Protein AF-A0A2X4TMH5-F1 (afdb_monomer)

Solvent-accessible surface area (backbone atoms only — not comparable to full-atom values): 4610 Å² total; per-residue (Å²): 116,94,85,57,95,60,98,73,85,86,88,70,87,78,90,54,57,44,59,50,51,30,52,27,50,73,51,32,48,63,78,91,75,84,87,69,60,73,94,56,68,50,62,67,74,69,35,60,79,48,38,85,53,71,62,60,6,37,49,51,38,21,68,70,68,38,51,83,87,64,131

Nearest PDB structures (foldseek):
  1fui-assembly1_A  TM=1.010E+00  e=4.131E-08  Escherichia coli K-12
  6k1g-assembly1_D  TM=1.010E+00  e=3.875E-08  Raoultella planticola
  4c22-assembly1_B  TM=9.945E-01  e=1.065E-05  Streptococcus pneumoniae TIGR4
  4c21-assembly1_B  TM=9.995E-01  e=2.602E-05  Streptococcus pneumoniae TIGR4
  3a9r-assembly1_A  TM=1.005E+00  e=2.429E-04  Aeribacillus pallidus

Structure (mmCIF, N/CA/C/O backbone):
data_AF-A0A2X4TMH5-F1
#
_entry.id   AF-A0A2X4TMH5-F1
#
loop_
_atom_site.group_PDB
_atom_site.id
_atom_site.type_symbol
_atom_site.label_atom_id
_atom_site.label_alt_id
_atom_site.label_comp_id
_atom_site.label_asym_id
_atom_site.label_entity_id
_atom_site.label_seq_id
_atom_site.pdbx_PDB_ins_code
_atom_site.Cartn_x
_atom_site.Cartn_y
_atom_site.Cartn_z
_atom_site.occupancy
_atom_site.B_iso_or_equiv
_atom_site.auth_seq_id
_atom_site.auth_comp_id
_atom_site.auth_asym_id
_atom_site.auth_atom_id
_atom_site.pdbx_PDB_model_num
ATOM 1 N N . MET A 1 1 ? 18.589 8.190 -1.650 1.00 93.69 1 MET A N 1
ATOM 2 C CA . MET A 1 1 ? 19.212 8.249 -0.310 1.00 93.69 1 MET A CA 1
ATOM 3 C C . MET A 1 1 ? 18.505 9.251 0.598 1.00 93.69 1 MET A C 1
ATOM 5 O O . MET A 1 1 ? 17.983 8.821 1.608 1.00 93.69 1 MET A O 1
ATOM 9 N N . ALA A 1 2 ? 18.428 10.542 0.239 1.00 98.25 2 ALA A N 1
ATOM 10 C CA . ALA A 1 2 ? 17.915 11.606 1.122 1.00 98.25 2 ALA A CA 1
ATOM 11 C C . ALA A 1 2 ? 16.494 11.398 1.693 1.00 98.25 2 ALA A C 1
ATOM 13 O O . ALA A 1 2 ? 16.218 11.863 2.789 1.00 98.25 2 ALA A O 1
ATOM 14 N N . ASN A 1 3 ? 15.621 10.677 0.983 1.00 98.19 3 ASN A N 1
ATOM 15 C CA . ASN A 1 3 ? 14.239 10.421 1.414 1.00 98.19 3 ASN A CA 1
ATOM 16 C C . ASN A 1 3 ? 14.064 9.101 2.191 1.00 98.19 3 ASN A C 1
ATOM 18 O O . ASN A 1 3 ? 12.941 8.706 2.486 1.00 98.19 3 ASN A O 1
ATOM 22 N N . TRP A 1 4 ? 15.151 8.385 2.497 1.00 98.50 4 TRP A N 1
ATOM 23 C CA . TRP A 1 4 ? 15.080 7.155 3.285 1.00 98.50 4 TRP A CA 1
ATOM 24 C C . TRP A 1 4 ? 14.958 7.494 4.779 1.00 98.50 4 TRP A C 1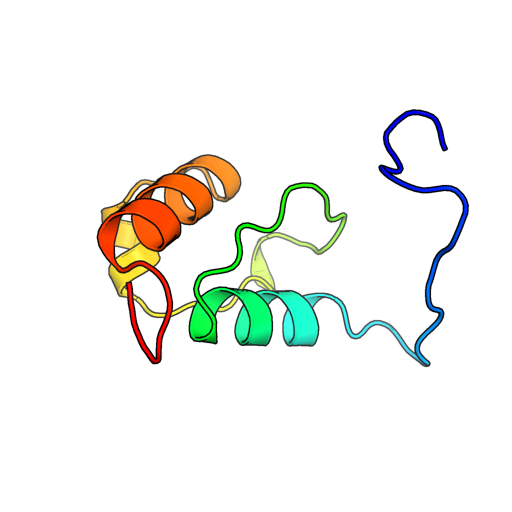
ATOM 26 O O . TRP A 1 4 ? 15.805 8.194 5.326 1.00 98.50 4 TRP A O 1
ATOM 36 N N . GLY A 1 5 ? 13.905 7.008 5.442 1.00 98.25 5 GLY A N 1
ATOM 37 C CA . GLY A 1 5 ? 13.513 7.455 6.789 1.00 98.25 5 GLY A CA 1
ATOM 38 C C . GLY A 1 5 ? 14.289 6.857 7.972 1.00 98.25 5 GLY A C 1
ATOM 39 O O . GLY A 1 5 ? 13.900 7.081 9.115 1.00 98.25 5 GLY A O 1
ATOM 40 N N . ALA A 1 6 ? 15.342 6.071 7.734 1.00 98.31 6 ALA A N 1
ATOM 41 C CA . ALA A 1 6 ? 16.136 5.419 8.780 1.00 98.31 6 ALA A CA 1
ATOM 42 C C . ALA A 1 6 ? 17.599 5.230 8.346 1.00 98.31 6 ALA A C 1
ATOM 44 O O . ALA A 1 6 ? 17.95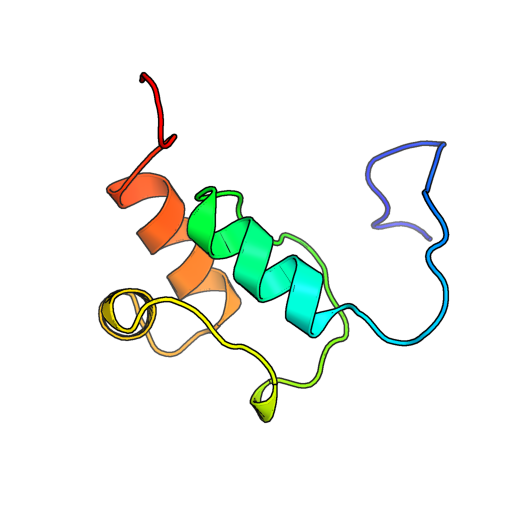8 5.460 7.198 1.00 98.31 6 ALA A O 1
ATOM 45 N N . ASN A 1 7 ? 18.462 4.768 9.249 1.00 98.00 7 ASN A N 1
ATOM 46 C CA . ASN A 1 7 ? 19.840 4.379 8.923 1.00 98.00 7 ASN A CA 1
ATOM 47 C C . ASN A 1 7 ? 19.966 2.912 8.454 1.00 98.00 7 ASN A C 1
ATOM 49 O O . ASN A 1 7 ? 21.027 2.515 7.980 1.00 98.00 7 ASN A O 1
ATOM 53 N N . HIS A 1 8 ? 18.908 2.107 8.596 1.00 98.69 8 HIS A N 1
ATOM 54 C CA . HIS A 1 8 ? 18.860 0.700 8.187 1.00 98.69 8 HIS A CA 1
ATOM 55 C C . HIS A 1 8 ? 17.871 0.473 7.036 1.00 98.69 8 HIS A C 1
ATOM 57 O O . HIS A 1 8 ? 16.953 1.264 6.820 1.00 98.69 8 HIS A O 1
ATOM 63 N N . GLY A 1 9 ? 18.041 -0.638 6.321 1.00 98.25 9 GLY A N 1
ATOM 64 C CA . GLY A 1 9 ? 17.116 -1.129 5.303 1.00 98.25 9 GLY A CA 1
ATOM 65 C C . GLY A 1 9 ? 17.118 -2.655 5.262 1.00 98.25 9 GLY A C 1
ATOM 66 O O . GLY A 1 9 ? 17.998 -3.296 5.836 1.00 98.25 9 GLY A O 1
ATOM 67 N N . VAL A 1 10 ? 16.126 -3.235 4.591 1.00 98.75 10 VAL A N 1
ATOM 68 C CA . VAL A 1 10 ? 15.999 -4.686 4.411 1.00 98.75 10 VAL A CA 1
ATOM 69 C C . VAL A 1 10 ? 16.061 -4.995 2.922 1.00 98.75 10 VAL A C 1
ATOM 71 O O . VAL A 1 10 ? 15.374 -4.359 2.126 1.00 98.75 10 VAL A O 1
ATOM 74 N N . LEU A 1 11 ? 16.880 -5.977 2.549 1.00 98.69 11 LEU A N 1
ATOM 75 C CA . LEU A 1 11 ? 16.941 -6.505 1.189 1.00 98.69 11 LEU A CA 1
ATOM 76 C C . LEU A 1 11 ? 16.121 -7.791 1.107 1.00 98.69 11 LEU A C 1
ATOM 78 O O . LEU A 1 11 ? 16.259 -8.676 1.947 1.00 98.69 11 LEU A O 1
ATOM 82 N N . THR A 1 12 ? 15.285 -7.890 0.076 1.00 98.75 12 THR A N 1
ATOM 83 C CA . THR A 1 12 ? 14.485 -9.081 -0.237 1.00 98.75 12 THR A CA 1
ATOM 84 C C . THR A 1 12 ? 14.804 -9.520 -1.663 1.00 98.75 12 THR A C 1
ATOM 86 O O . THR A 1 12 ? 15.045 -8.675 -2.523 1.00 98.75 12 THR A O 1
ATOM 89 N N . ILE A 1 13 ? 14.851 -10.830 -1.917 1.00 98.75 13 ILE A N 1
ATOM 90 C CA . ILE A 1 13 ? 15.152 -11.375 -3.247 1.00 98.75 13 ILE A CA 1
ATOM 91 C C . ILE A 1 13 ? 14.024 -11.067 -4.246 1.00 98.75 13 ILE A C 1
ATOM 93 O O . ILE A 1 13 ? 12.846 -11.199 -3.924 1.00 98.75 13 ILE A O 1
ATOM 97 N N . GLY A 1 14 ? 14.395 -10.701 -5.477 1.00 98.62 14 GLY A N 1
ATOM 98 C CA . GLY A 1 14 ? 13.453 -10.411 -6.562 1.00 98.62 14 GLY A CA 1
ATOM 99 C C . GLY A 1 14 ? 12.785 -9.032 -6.475 1.00 98.62 14 GLY A C 1
ATOM 100 O O . GLY A 1 14 ? 13.105 -8.204 -5.626 1.00 98.62 14 GLY A O 1
ATOM 101 N N . HIS A 1 15 ? 11.850 -8.768 -7.392 1.00 98.75 15 HIS A N 1
ATOM 102 C CA . HIS A 1 15 ? 11.085 -7.515 -7.453 1.00 98.75 15 HIS A CA 1
ATOM 103 C C . HIS A 1 15 ? 9.696 -7.688 -6.833 1.00 98.75 15 HIS A C 1
ATOM 105 O O . HIS A 1 15 ? 8.686 -7.725 -7.529 1.00 98.75 15 HIS A O 1
ATOM 111 N N . VAL A 1 16 ? 9.660 -7.772 -5.506 1.00 98.81 16 VAL A N 1
ATOM 112 C CA . VAL A 1 16 ? 8.451 -8.075 -4.713 1.00 98.81 16 VAL A CA 1
ATOM 113 C C . VAL A 1 16 ? 7.711 -6.824 -4.213 1.00 98.81 16 VAL A C 1
ATOM 115 O O . VAL A 1 16 ? 6.938 -6.868 -3.260 1.00 98.81 16 VAL A O 1
ATOM 118 N N . GLY A 1 17 ? 7.950 -5.662 -4.830 1.00 98.81 17 GLY A N 1
ATOM 119 C CA . GLY A 1 17 ? 7.361 -4.393 -4.380 1.00 98.81 17 GLY A CA 1
ATOM 120 C C . GLY A 1 17 ? 5.827 -4.377 -4.432 1.00 98.81 17 GLY A C 1
ATOM 121 O O . GLY A 1 17 ? 5.191 -3.843 -3.528 1.00 98.81 17 GLY A O 1
ATOM 122 N N . ALA A 1 18 ? 5.224 -5.001 -5.450 1.00 98.88 18 ALA A N 1
ATOM 123 C CA . ALA A 1 18 ? 3.767 -5.121 -5.563 1.00 98.88 18 ALA A CA 1
ATOM 124 C C . ALA A 1 18 ? 3.161 -6.018 -4.465 1.00 98.88 18 ALA A C 1
ATOM 126 O O . ALA A 1 18 ? 2.079 -5.720 -3.949 1.00 98.88 18 ALA A O 1
ATOM 127 N N . ASP A 1 19 ? 3.888 -7.060 -4.051 1.00 98.88 19 ASP A N 1
ATOM 128 C CA . ASP A 1 19 ? 3.484 -7.933 -2.945 1.00 98.88 19 ASP A CA 1
ATOM 129 C C . ASP A 1 19 ? 3.462 -7.145 -1.629 1.00 98.88 19 ASP A C 1
ATOM 131 O O . ASP A 1 19 ? 2.486 -7.203 -0.877 1.00 98.88 19 ASP A O 1
ATOM 135 N N . PHE A 1 20 ? 4.493 -6.323 -1.389 1.00 98.94 20 PHE A N 1
ATOM 136 C CA . PHE A 1 20 ? 4.544 -5.422 -0.236 1.00 98.94 20 PHE A CA 1
ATOM 137 C C . PHE A 1 20 ? 3.421 -4.380 -0.247 1.00 98.94 20 PHE A C 1
ATOM 139 O O . PHE A 1 20 ? 2.822 -4.149 0.799 1.00 98.94 20 PHE A O 1
ATOM 146 N N . ILE A 1 21 ? 3.098 -3.777 -1.397 1.00 98.94 21 ILE A N 1
ATOM 147 C CA . ILE A 1 21 ? 1.988 -2.813 -1.510 1.00 98.94 21 ILE A CA 1
ATOM 148 C C . ILE A 1 21 ? 0.650 -3.477 -1.163 1.00 98.94 21 ILE A C 1
ATOM 150 O O . ILE A 1 21 ? -0.136 -2.920 -0.394 1.00 98.94 21 ILE A O 1
ATOM 154 N N . THR A 1 22 ? 0.407 -4.680 -1.687 1.00 98.94 22 THR A N 1
ATOM 155 C CA . THR A 1 22 ? -0.821 -5.440 -1.411 1.00 98.94 22 THR A CA 1
ATOM 156 C C . THR A 1 22 ? -0.936 -5.767 0.079 1.00 98.94 22 THR A C 1
ATOM 158 O O . THR A 1 22 ? -1.974 -5.522 0.700 1.00 98.94 22 THR A O 1
ATOM 161 N N . LEU A 1 23 ? 0.147 -6.269 0.678 1.00 98.94 23 LEU A N 1
ATOM 162 C CA . LEU A 1 23 ? 0.203 -6.592 2.102 1.00 98.94 23 LEU A CA 1
ATOM 163 C C . LEU A 1 23 ? 0.029 -5.346 2.985 1.00 98.94 23 LEU A C 1
ATOM 165 O O . LEU A 1 23 ? -0.727 -5.381 3.956 1.00 98.94 23 LEU A O 1
ATOM 169 N N . ALA A 1 24 ? 0.683 -4.233 2.645 1.00 98.94 24 ALA A N 1
ATOM 170 C CA . ALA A 1 24 ? 0.565 -2.972 3.372 1.00 98.94 24 ALA A CA 1
ATOM 171 C C . ALA A 1 24 ? -0.884 -2.456 3.373 1.00 98.94 24 ALA A C 1
ATOM 173 O O . ALA A 1 24 ? -1.393 -2.084 4.431 1.00 98.94 24 ALA A O 1
ATOM 174 N N . ALA A 1 25 ? -1.594 -2.543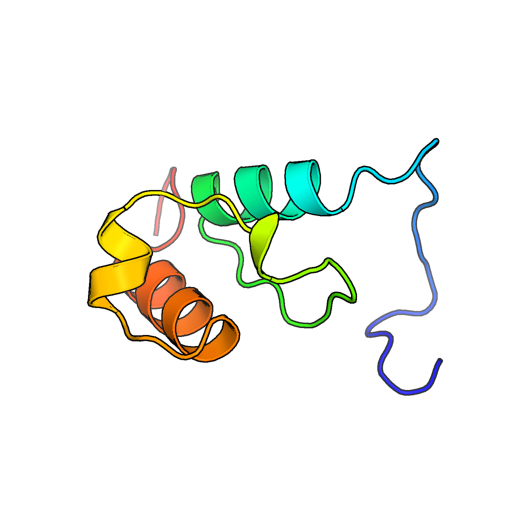 2.241 1.00 98.88 25 ALA A N 1
ATOM 175 C CA . ALA A 1 25 ? -3.008 -2.176 2.152 1.00 98.88 25 ALA A CA 1
ATOM 176 C C . ALA A 1 25 ? -3.905 -3.078 3.021 1.00 98.88 25 ALA A C 1
ATOM 178 O O . ALA A 1 25 ? -4.780 -2.582 3.735 1.00 98.88 25 ALA A O 1
ATOM 179 N N . MET A 1 26 ? -3.654 -4.396 3.047 1.00 98.88 26 MET A N 1
ATOM 180 C CA . MET A 1 26 ? -4.354 -5.318 3.958 1.00 98.88 26 MET A CA 1
ATOM 181 C C . MET A 1 26 ? -4.132 -4.956 5.430 1.00 98.88 26 MET A C 1
ATOM 183 O O . MET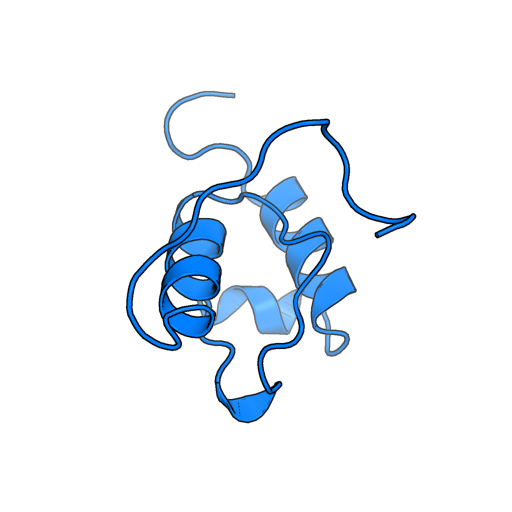 A 1 26 ? -5.019 -5.164 6.255 1.00 98.88 26 MET A O 1
ATOM 187 N N . LEU A 1 27 ? -2.975 -4.396 5.776 1.00 98.88 27 LEU A N 1
ATOM 188 C CA . LEU A 1 27 ? -2.643 -3.970 7.137 1.00 98.88 27 LEU A CA 1
ATOM 189 C C . LEU A 1 27 ? -2.945 -2.490 7.413 1.00 98.88 27 LEU A C 1
ATOM 191 O O . LEU A 1 27 ? -2.804 -2.058 8.555 1.00 98.88 27 LEU A O 1
ATOM 195 N N . ARG A 1 28 ? -3.426 -1.747 6.407 1.00 98.81 28 ARG A N 1
ATOM 196 C CA . ARG A 1 28 ? -3.730 -0.310 6.463 1.00 98.81 28 ARG A CA 1
ATOM 197 C C . ARG A 1 28 ? -2.511 0.529 6.869 1.00 98.81 28 ARG A C 1
ATOM 199 O O . ARG A 1 28 ? -2.617 1.462 7.662 1.00 98.81 28 ARG A O 1
ATOM 206 N N . ILE A 1 29 ? -1.347 0.173 6.328 1.00 98.94 29 ILE A N 1
ATOM 207 C CA . ILE A 1 29 ? -0.095 0.918 6.479 1.00 98.94 29 ILE A CA 1
ATOM 208 C C . ILE A 1 29 ? 0.127 1.716 5.185 1.00 98.94 29 ILE A C 1
ATOM 210 O O . ILE A 1 29 ? 0.334 1.087 4.146 1.00 98.94 29 ILE A O 1
ATOM 214 N N . PRO A 1 30 ? 0.109 3.063 5.218 1.00 98.88 30 PRO A N 1
ATOM 215 C CA . PRO A 1 30 ? 0.357 3.874 4.028 1.00 98.88 30 PRO A CA 1
ATOM 216 C C . PRO A 1 30 ? 1.763 3.645 3.469 1.00 98.88 30 PRO A C 1
ATOM 218 O O . PRO A 1 30 ? 2.746 3.663 4.217 1.00 98.88 30 PRO A O 1
ATOM 221 N N . VAL A 1 31 ? 1.876 3.482 2.152 1.00 98.88 31 VAL A N 1
ATOM 222 C CA . VAL A 1 31 ? 3.172 3.363 1.472 1.00 98.88 31 VAL A CA 1
ATOM 223 C C . VAL A 1 31 ? 3.677 4.757 1.097 1.00 98.88 31 VAL A C 1
ATOM 225 O O . VAL A 1 31 ? 3.277 5.315 0.082 1.00 98.88 31 VAL A O 1
ATOM 228 N N . CYS A 1 32 ? 4.576 5.319 1.909 1.00 98.69 32 CYS A N 1
ATOM 229 C CA . CYS A 1 32 ? 5.070 6.697 1.752 1.00 98.69 32 CYS A CA 1
ATOM 230 C C . CYS A 1 32 ? 6.140 6.893 0.662 1.00 98.69 32 CYS A C 1
ATOM 232 O O . CYS A 1 32 ? 6.511 8.023 0.357 1.00 98.69 32 CYS A O 1
ATOM 234 N N . MET A 1 33 ? 6.694 5.805 0.120 1.00 98.75 33 MET A N 1
ATOM 235 C CA . MET A 1 33 ? 7.671 5.836 -0.967 1.00 98.75 33 MET A CA 1
ATOM 236 C C . MET A 1 33 ? 7.715 4.467 -1.654 1.00 98.75 33 MET A C 1
ATOM 238 O O . MET A 1 33 ? 7.970 3.452 -1.008 1.00 98.75 33 MET A O 1
ATOM 242 N N . HIS A 1 34 ? 7.523 4.427 -2.971 1.00 98.75 34 HIS A N 1
ATOM 243 C CA . HIS A 1 34 ? 7.805 3.255 -3.801 1.00 98.75 34 HIS A CA 1
ATOM 244 C C . HIS A 1 34 ? 8.157 3.685 -5.227 1.00 98.75 34 HIS A C 1
ATOM 246 O O . HIS A 1 34 ? 7.878 4.803 -5.644 1.00 98.75 34 HIS A O 1
ATOM 252 N N . ASN A 1 35 ? 8.762 2.780 -5.992 1.00 98.56 35 ASN A N 1
ATOM 253 C CA . ASN A 1 35 ? 9.025 2.942 -7.426 1.00 98.56 35 ASN A CA 1
ATOM 254 C C . ASN A 1 35 ? 8.374 1.825 -8.265 1.00 98.56 35 ASN A C 1
ATOM 256 O O . ASN A 1 35 ? 8.770 1.585 -9.403 1.00 98.56 35 ASN A O 1
ATOM 260 N N . VAL A 1 36 ? 7.400 1.114 -7.687 1.00 98.75 36 VAL A N 1
ATOM 261 C CA . VAL A 1 36 ? 6.574 0.120 -8.385 1.00 98.75 36 VAL A CA 1
ATOM 262 C C . VAL A 1 36 ? 5.703 0.813 -9.434 1.00 98.75 36 VAL A C 1
ATOM 264 O O . VAL A 1 36 ? 5.137 1.870 -9.168 1.00 98.75 36 VAL A O 1
ATOM 267 N N . GLU A 1 37 ? 5.595 0.198 -10.609 1.00 98.62 37 GLU A N 1
ATOM 268 C CA . GLU A 1 37 ? 4.707 0.615 -11.697 1.00 98.62 37 GLU A CA 1
ATOM 269 C C . GLU A 1 37 ? 3.234 0.624 -11.257 1.00 98.62 37 GLU A C 1
ATOM 271 O O . GLU A 1 37 ? 2.759 -0.343 -10.660 1.00 98.62 37 GLU A O 1
ATOM 276 N N . GLU A 1 38 ? 2.496 1.682 -11.598 1.00 98.19 38 GLU A N 1
ATOM 277 C CA . GLU A 1 38 ? 1.109 1.893 -11.159 1.00 98.19 38 GLU A CA 1
ATOM 278 C C . GLU A 1 38 ? 0.168 0.737 -11.528 1.00 98.19 38 GLU A C 1
ATOM 280 O O . GLU A 1 38 ? -0.633 0.304 -10.703 1.00 98.19 38 GLU A O 1
ATOM 285 N N . ALA A 1 39 ? 0.331 0.144 -12.715 1.00 98.19 39 ALA A N 1
ATOM 286 C CA . ALA A 1 39 ? -0.478 -0.988 -13.175 1.00 98.19 39 ALA A CA 1
ATOM 287 C C . ALA A 1 39 ? -0.345 -2.257 -12.307 1.00 98.19 39 ALA A C 1
ATOM 289 O O . ALA A 1 39 ? -1.161 -3.170 -12.417 1.00 98.19 39 ALA A O 1
ATOM 290 N N . LYS A 1 40 ? 0.683 -2.336 -11.450 1.00 98.62 40 LYS A N 1
ATOM 291 C CA . LYS A 1 40 ? 0.921 -3.464 -10.535 1.00 98.62 40 LYS A CA 1
ATOM 292 C C . LYS A 1 40 ? 0.390 -3.211 -9.126 1.00 98.62 40 LYS A C 1
ATOM 294 O O . LYS A 1 40 ? 0.506 -4.083 -8.268 1.00 98.62 40 LYS A O 1
ATOM 299 N N . ILE A 1 41 ? -0.163 -2.029 -8.865 1.00 98.81 41 ILE A N 1
ATOM 300 C CA . ILE A 1 41 ? -0.709 -1.675 -7.558 1.00 98.81 41 ILE A CA 1
ATOM 301 C C . ILE A 1 41 ? -2.055 -2.365 -7.396 1.00 98.81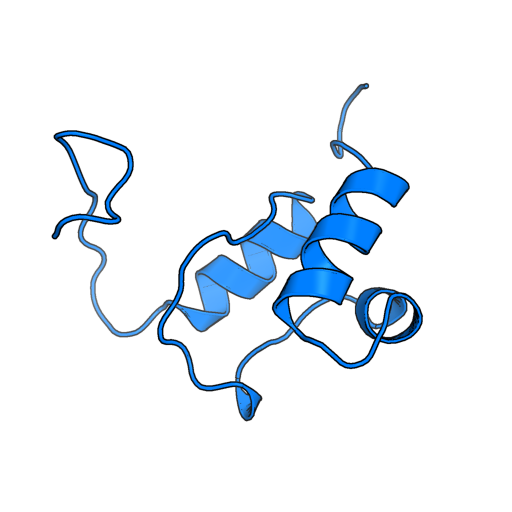 41 ILE A C 1
ATOM 303 O O . ILE A 1 41 ? -3.045 -2.004 -8.028 1.00 98.81 41 ILE A O 1
ATOM 307 N N . TYR A 1 42 ? -2.085 -3.365 -6.520 1.00 98.88 42 TYR A N 1
ATOM 308 C CA . TYR A 1 42 ? -3.290 -4.111 -6.198 1.00 98.88 42 TYR A CA 1
ATOM 309 C C . TYR A 1 42 ? -3.664 -3.895 -4.732 1.00 98.88 42 TYR A C 1
ATOM 311 O O . TYR A 1 42 ? -2.895 -4.178 -3.816 1.00 98.88 42 TYR A O 1
ATOM 319 N N . ARG A 1 43 ? -4.852 -3.337 -4.507 1.00 98.88 43 ARG A N 1
ATOM 320 C CA . ARG A 1 43 ? -5.396 -2.995 -3.186 1.00 98.88 43 ARG A CA 1
ATOM 321 C C . ARG A 1 43 ? -6.88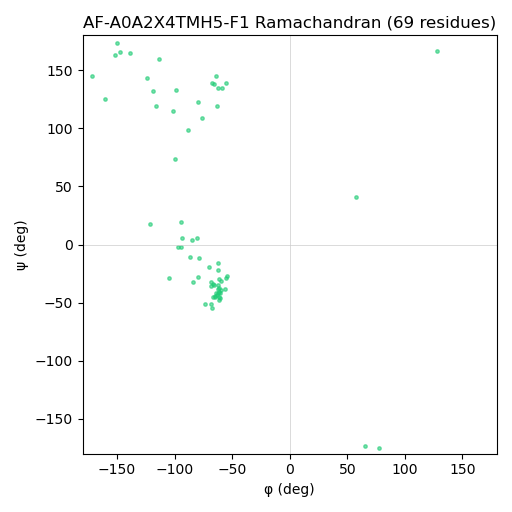4 -3.362 -3.147 1.00 98.88 43 ARG A C 1
ATOM 323 O O . ARG A 1 43 ? -7.475 -3.583 -4.207 1.00 98.88 43 ARG A O 1
ATOM 330 N N . PRO A 1 44 ? -7.528 -3.423 -1.967 1.00 98.88 44 PRO A N 1
ATOM 331 C CA . PRO A 1 44 ? -8.975 -3.605 -1.902 1.00 98.88 44 PRO A CA 1
ATOM 332 C C . PRO A 1 44 ? -9.703 -2.526 -2.714 1.00 98.88 44 PRO A C 1
ATOM 334 O O . PRO A 1 44 ? -9.338 -1.353 -2.648 1.00 98.88 44 PRO A O 1
ATOM 337 N N . SER A 1 45 ? -10.758 -2.902 -3.442 1.00 98.75 45 SER A N 1
ATOM 338 C CA . SER A 1 45 ? -11.465 -2.009 -4.382 1.00 98.75 45 SER A CA 1
ATOM 339 C C . SER A 1 45 ? -11.945 -0.697 -3.755 1.00 98.75 45 SER A C 1
ATOM 341 O O . SER A 1 45 ? -12.032 0.322 -4.436 1.00 98.75 45 SER A O 1
ATOM 343 N N . ALA A 1 46 ? -12.204 -0.693 -2.447 1.00 98.81 46 ALA A N 1
ATOM 344 C CA . ALA A 1 46 ? -12.607 0.498 -1.719 1.00 98.81 46 ALA A CA 1
ATOM 345 C C . ALA A 1 46 ? -11.550 1.621 -1.726 1.00 98.81 46 ALA A C 1
ATOM 347 O O . ALA A 1 46 ? -11.921 2.781 -1.560 1.00 98.81 46 ALA A O 1
ATOM 348 N N . TRP A 1 47 ? -10.263 1.329 -1.962 1.00 98.75 47 TRP A N 1
ATOM 349 C CA . TRP A 1 47 ? -9.231 2.363 -2.125 1.00 98.75 47 TRP A CA 1
ATOM 350 C C . TRP A 1 47 ? -9.559 3.294 -3.299 1.00 98.75 47 TRP A C 1
ATOM 352 O O . TRP A 1 47 ? -9.474 4.504 -3.133 1.00 98.75 47 TRP A O 1
ATOM 362 N N . ALA A 1 48 ? -10.076 2.777 -4.419 1.00 98.69 48 ALA A N 1
ATOM 363 C CA . ALA A 1 48 ? -10.430 3.601 -5.580 1.00 98.69 48 ALA A CA 1
ATOM 364 C C . ALA A 1 48 ? -11.520 4.648 -5.268 1.00 98.69 48 ALA A C 1
ATOM 366 O O . ALA A 1 48 ? -11.522 5.743 -5.829 1.00 98.69 48 ALA A O 1
ATOM 367 N N . ALA A 1 49 ? -12.420 4.356 -4.321 1.00 98.75 49 ALA A N 1
ATOM 368 C CA . ALA A 1 49 ? -13.428 5.314 -3.859 1.00 98.75 49 ALA A CA 1
ATOM 369 C C . ALA A 1 49 ? -12.820 6.474 -3.048 1.00 98.75 49 ALA A C 1
ATOM 371 O O . ALA A 1 49 ? -13.434 7.531 -2.919 1.00 98.75 49 ALA A O 1
ATOM 372 N N . HIS A 1 50 ? -11.603 6.298 -2.529 1.00 98.75 50 HIS A N 1
ATOM 373 C CA . HIS A 1 50 ? -10.857 7.345 -1.846 1.00 98.75 50 HIS A CA 1
ATOM 374 C C . HIS A 1 50 ? -10.074 8.229 -2.818 1.00 98.75 50 HIS A C 1
ATOM 376 O O . HIS A 1 50 ? -9.391 9.122 -2.347 1.00 98.75 50 HIS A O 1
ATOM 382 N N . GLY A 1 51 ? -10.176 8.058 -4.140 1.00 98.44 51 GLY A N 1
ATOM 383 C CA . GLY A 1 51 ? -9.607 8.967 -5.139 1.00 98.44 51 GLY A CA 1
ATOM 384 C C . GLY A 1 51 ? -8.741 8.270 -6.186 1.00 98.44 51 GLY A C 1
ATOM 385 O O . GLY A 1 51 ? -8.366 7.115 -6.032 1.00 98.44 51 GLY A O 1
ATOM 386 N N . MET A 1 52 ? -8.428 8.998 -7.261 1.00 98.12 52 MET A N 1
ATOM 387 C CA . MET A 1 52 ? -7.628 8.472 -8.378 1.00 98.12 52 MET A CA 1
ATOM 388 C C . MET A 1 52 ? -6.122 8.569 -8.123 1.00 98.12 52 MET A C 1
ATOM 390 O O . MET A 1 52 ? -5.380 7.699 -8.554 1.00 98.12 52 MET A O 1
ATOM 394 N N . ASP A 1 53 ? -5.677 9.593 -7.391 1.00 98.38 53 ASP A N 1
ATOM 395 C CA . ASP A 1 53 ? -4.278 9.707 -6.982 1.00 98.38 53 ASP A CA 1
ATOM 396 C C . ASP A 1 53 ? -3.898 8.533 -6.068 1.00 98.38 53 ASP A C 1
ATOM 398 O O . ASP A 1 53 ? -4.511 8.326 -5.017 1.00 98.38 53 ASP A O 1
ATOM 402 N N . VAL A 1 54 ? -2.926 7.732 -6.501 1.00 98.12 54 VAL A N 1
ATOM 403 C CA . VAL A 1 54 ? -2.542 6.453 -5.884 1.00 98.12 54 VAL A CA 1
ATOM 404 C C . VAL A 1 54 ? -2.035 6.620 -4.457 1.00 98.12 54 VAL A C 1
ATOM 406 O O . VAL A 1 54 ? -2.329 5.789 -3.591 1.00 98.12 54 VAL A O 1
ATOM 409 N N . GLU A 1 55 ? -1.280 7.682 -4.201 1.00 98.75 55 GLU A N 1
ATOM 410 C CA . GLU A 1 55 ? -0.772 7.993 -2.869 1.00 98.75 55 GLU A CA 1
ATOM 411 C C . GLU A 1 55 ? -1.908 8.525 -1.988 1.00 98.75 55 GLU A C 1
ATOM 413 O O . GLU A 1 55 ? -2.194 7.989 -0.916 1.00 98.75 55 GLU A O 1
ATOM 418 N N . GLY A 1 56 ? -2.646 9.520 -2.478 1.00 98.75 56 GLY A N 1
ATOM 419 C CA . GLY A 1 56 ? -3.723 10.161 -1.744 1.00 98.75 56 GLY A CA 1
ATOM 420 C C . GLY A 1 56 ? -4.871 9.216 -1.396 1.00 98.75 56 GLY A C 1
ATOM 421 O O . GLY A 1 56 ? -5.477 9.371 -0.333 1.00 98.75 56 GLY A O 1
ATOM 422 N N . GLN A 1 57 ? -5.199 8.246 -2.253 1.00 98.81 57 GLN A N 1
ATOM 423 C CA . GLN A 1 57 ? -6.198 7.225 -1.926 1.00 98.81 57 GLN A CA 1
ATOM 424 C C . GLN A 1 57 ? -5.707 6.281 -0.818 1.00 98.81 57 GLN A C 1
ATOM 426 O O . GLN A 1 57 ? -6.513 5.847 0.000 1.00 98.81 57 GLN A O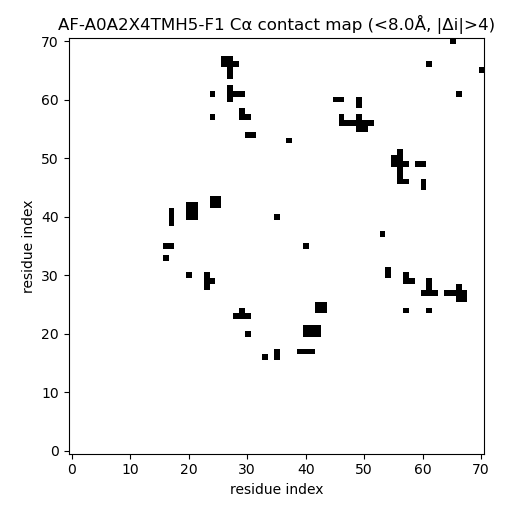 1
ATOM 431 N N . ASP A 1 58 ? -4.396 6.013 -0.747 1.00 98.94 58 ASP A N 1
ATOM 432 C CA . ASP A 1 58 ? -3.802 5.136 0.265 1.00 98.94 58 ASP A CA 1
ATOM 433 C C . ASP A 1 58 ? -3.873 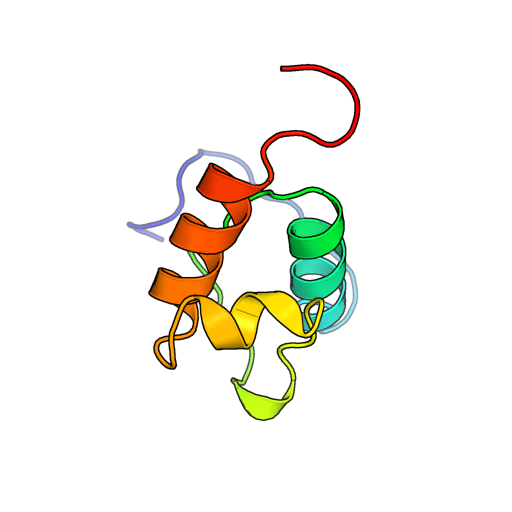5.750 1.656 1.00 98.94 58 ASP A C 1
ATOM 435 O O . ASP A 1 58 ? -4.398 5.139 2.584 1.00 98.94 58 ASP A O 1
ATOM 439 N N . TYR A 1 59 ? -3.423 7.000 1.785 1.00 98.88 59 TYR A N 1
ATOM 440 C CA . TYR A 1 59 ? -3.471 7.727 3.050 1.00 98.88 59 TYR A CA 1
ATOM 441 C C . TYR A 1 59 ? -4.906 7.888 3.553 1.00 98.88 59 TYR A C 1
ATOM 443 O O . TYR A 1 59 ? -5.186 7.614 4.721 1.00 98.88 59 TYR A O 1
ATOM 451 N N . ARG A 1 60 ? -5.837 8.275 2.670 1.00 98.88 60 ARG A N 1
ATOM 452 C CA . ARG A 1 60 ? -7.250 8.444 3.033 1.00 98.88 60 ARG A CA 1
ATOM 453 C C . ARG A 1 60 ? -7.905 7.123 3.436 1.00 98.88 60 ARG A C 1
ATOM 455 O O . ARG A 1 60 ? -8.588 7.089 4.457 1.00 98.88 60 ARG A O 1
ATOM 462 N N . ALA A 1 61 ? -7.681 6.042 2.689 1.00 98.88 61 ALA A N 1
ATOM 463 C CA . ALA A 1 61 ? -8.237 4.730 3.015 1.00 98.88 61 ALA A CA 1
ATOM 464 C C . ALA A 1 61 ? -7.638 4.158 4.308 1.00 98.88 61 ALA A C 1
ATOM 466 O O . ALA A 1 61 ? -8.380 3.704 5.180 1.00 98.88 61 ALA A O 1
ATOM 467 N N . CYS A 1 62 ? -6.315 4.232 4.482 1.00 98.81 62 CYS A N 1
ATOM 468 C CA . CYS A 1 62 ? -5.651 3.782 5.704 1.00 98.81 62 CYS A CA 1
ATOM 469 C C . CYS A 1 62 ? -6.126 4.571 6.930 1.00 98.81 62 CYS A C 1
ATOM 471 O O . CYS A 1 62 ? -6.396 3.977 7.973 1.00 98.81 62 CYS A O 1
ATOM 473 N N . GLN A 1 63 ? -6.303 5.890 6.805 1.00 98.75 63 GLN A N 1
ATOM 474 C CA . GLN A 1 63 ? -6.829 6.711 7.894 1.00 98.75 63 GLN A CA 1
ATOM 475 C C . GLN A 1 63 ? -8.302 6.413 8.211 1.00 98.75 63 GLN A C 1
ATOM 477 O O . GLN A 1 63 ? -8.691 6.452 9.380 1.00 98.75 63 GLN A O 1
ATOM 482 N N . ASN A 1 64 ? -9.113 6.107 7.194 1.00 98.75 64 ASN A N 1
ATOM 483 C CA . ASN A 1 64 ? -10.520 5.746 7.354 1.00 98.75 64 ASN A CA 1
ATOM 484 C C . ASN A 1 64 ? -10.681 4.397 8.078 1.00 98.75 64 ASN A C 1
ATOM 486 O O . ASN A 1 64 ? -11.343 4.315 9.111 1.00 98.75 64 ASN A O 1
ATOM 490 N N . TYR A 1 65 ? -10.039 3.345 7.564 1.00 98.62 65 TYR A N 1
ATOM 491 C CA . TYR A 1 65 ? -10.205 1.986 8.084 1.00 98.62 65 TYR A CA 1
ATOM 492 C C . TYR A 1 65 ? -9.398 1.707 9.353 1.00 98.62 65 TYR A C 1
ATOM 494 O O . TYR A 1 65 ? -9.818 0.884 10.165 1.00 98.62 65 TYR A O 1
ATOM 502 N N . GLY A 1 66 ? -8.267 2.388 9.541 1.00 98.56 66 GLY A N 1
ATOM 503 C CA . GLY A 1 66 ? -7.418 2.223 10.714 1.00 98.56 66 GLY A CA 1
ATOM 504 C C . GLY A 1 66 ? -6.759 0.837 10.832 1.00 98.56 66 GLY A C 1
ATOM 505 O O . GLY A 1 66 ? -6.838 0.008 9.922 1.00 98.56 66 GLY A O 1
ATOM 506 N N . PRO A 1 67 ? -6.071 0.580 11.958 1.00 98.69 67 PRO A N 1
ATOM 507 C CA . PRO A 1 67 ? -5.392 -0.690 12.218 1.00 98.69 67 PRO A CA 1
ATOM 508 C C . PRO A 1 67 ? -6.368 -1.872 12.313 1.00 98.69 67 PRO A C 1
ATOM 510 O O . PRO A 1 67 ? -7.461 -1.757 12.861 1.00 98.69 67 PRO A O 1
ATOM 513 N N . LEU A 1 68 ? -5.936 -3.047 11.843 1.00 98.62 68 LEU A N 1
ATOM 514 C CA . LEU A 1 68 ? -6.801 -4.227 11.709 1.00 98.62 68 LEU A CA 1
ATOM 515 C C . LEU A 1 68 ? -7.317 -4.804 13.041 1.00 98.62 68 LEU A C 1
ATOM 517 O O . LEU A 1 68 ? -8.424 -5.330 13.081 1.00 98.62 68 LEU A O 1
ATOM 521 N N . TYR A 1 69 ? -6.521 -4.755 14.112 1.00 98.00 69 TYR A N 1
ATOM 522 C CA . TYR A 1 69 ? -6.807 -5.539 15.324 1.00 98.00 69 TYR A CA 1
ATOM 523 C C . TYR A 1 69 ? -7.355 -4.725 16.499 1.00 98.00 69 TYR A C 1
ATOM 525 O O . TYR A 1 69 ? -8.057 -5.274 17.342 1.00 98.00 69 TYR A O 1
ATOM 533 N N . LYS A 1 70 ? -7.000 -3.441 16.596 1.00 95.06 70 LYS A N 1
ATOM 534 C CA . LYS A 1 70 ? -7.418 -2.520 17.666 1.00 95.06 70 LYS A CA 1
ATOM 535 C C . LYS A 1 70 ? -6.987 -1.099 17.320 1.00 95.06 70 LYS A C 1
ATOM 537 O O . LYS A 1 70 ? -5.910 -0.944 16.745 1.00 95.06 70 LYS A O 1
ATOM 542 N N . ARG A 1 71 ? -7.801 -0.106 17.686 1.00 86.06 71 ARG A N 1
ATOM 543 C CA . ARG A 1 71 ? -7.505 1.327 17.538 1.00 86.06 71 ARG A CA 1
ATOM 544 C C . ARG A 1 71 ? -6.926 1.908 18.820 1.00 86.06 71 ARG A C 1
ATOM 546 O O . ARG A 1 71 ? -7.323 1.419 19.901 1.00 86.06 71 ARG A O 1
#

Organism: NCBI:txid59203

InterPro domains:
  IPR004216 L-fucose/L-arabinose isomerase, C-terminal [SSF50443] (1-70)
  IPR005763 L-fucose isomerase [PTHR37840] (1-70)
  IPR015888 L-fucose isomerase, C-terminal [PF02952] (1-34)
  IPR038393 L-fucose isomerase, domain 3 superfamily [G3DSA:3.20.14.10] (1-71)

Sequence (71 aa):
MANWGANHGVLTIGHVGADFITLAAMLRIPVCMHNVEEAKIYRPSAWAAHGMDVEGQDYRACQNYGPLYKR

Radius of gyration: 12.88 Å; Cα contacts (8 Å, |Δi|>4): 58; chains: 1; bounding box: 33×23×31 Å

Foldseek 3Di:
DVPDPDPDDDDDPDDCVLVVLAVCQVQLHQDPDDDDDPVSNDHPPVLVVQDDPPRSSSPSSSVVVDGDPDD

pLDDT: mean 98.37, std 1.66, range [86.06, 98.94]

Mean predicted aligned error: 1.82 Å

Secondary structure (DSSP, 8-state):
-TT--SS-----SS--HHHHHHHHHHHT---------GGG----THHHHT-SSHHHHHHHHHHHH--SS--

=== Feature glossary ===
The record interleaves many kinds of information about one protein. Here is each kind framed as the question it answers.

Q: What does the local fold look like, residue by residue?
A: A 3Di character summarizes, for each residue, the relative orientation of the Cα frame of its nearest spatial neighbor. Because it encodes fold topology rather than chemistry, 3Di alignments detect remote structural similarity that sequence alignment misses.

Q: Which residues are in helices, strands, or loops?
A: Secondary structure is the local, repeating backbone conformation. DSSP classifies it into eight states by reading the hydrogen-bond network: three helix types (H, G, I), two β types (E, B), two non-regular types (T, S), and unstructured coil (-).

Q: How big and how compact is the whole molecule?
A: Three whole-structure scalars: the radius of gyration (RMS distance of Cα from centroid, in Å), the count of Cα–Cα contacts (pairs closer than 8 Å and separated by more than four residues in sequence — i.e. tertiary, not local, contacts), and the bounding-box dimensions. Together they distinguish compact globular folds from extended fibres or disordered chains.

Q: How confident is the AlphaFold model at each residue?
A: For AlphaFold models, the B-factor field carries pLDDT — the model's own estimate of local accuracy on a 0–100 scale. Regions with pLDDT<50 should be treated as essentially unmodeled; they often correspond to intrinsically disordered segments.

Q: What family and function is it annotated with?
A: Functional annotations link the protein to curated databases. InterPro entries identify conserved domains and families by matching the sequence against member-database signatures (Pfam, PROSITE, CDD, …). Gene Ontology (GO) terms describe molecular function, biological process, and cellular component in a controlled vocabulary. CATH places the structure in a hierarchical fold classification (Class/Architecture/Topology/Homologous-superfamily). The organism is the source species.

Q: What known structures does this most resemble?
A: Nearest PDB neighbors are the top structural matches found by Foldseek when searching this structure against the entire Protein Data Bank. Each hit reports a TM-score (0 to 1; >0.5 almost always implies the same fold) and an E-value. These are *structural* homologs — they may share no detectable sequence similarity.

Q: Which residues are buried vs exposed?
A: Solvent-accessible surface area (SASA) is the area in Å² traced out by the centre of a 1.4 Å probe sphere (a water molecule) rolled over the protein's van der Waals surface (Shrake–Rupley / Lee–Richards construction). Buried residues have near-zero SASA; fully exposed residues can exceed 200 Å². The total SASA scales roughly with the number of surface residues.

Q: What are the backbone torsion angles?
A: φ (phi) and ψ (psi) are the two rotatable backbone dihedrals per residue: φ is the C(i-1)–N–Cα–C torsion, ψ is the N–Cα–C–N(i+1) torsion, both in degrees on (−180°, 180°]. α-helical residues cluster near (−60°, −45°); β-strand residues near (−120°, +130°). A Ramachandran plot is simply a scatter of (φ, ψ) for every residue.

Q: Are the domains correctly placed relative to each other?
A: Predicted aligned error is AlphaFold's pairwise confidence. Unlike pLDDT (per-residue), PAE is per-residue-pair and captures whether two parts of the structure are correctly placed relative to each other. Units are ångströms of expected positional error.

Q: What if only a Cα trace is available?
A: P-SEA three-state annotation labels each residue as helix, strand, or coil based purely on the geometry of the Cα trace. It serves as a fallback when the full backbone (and thus DSSP) is unavailable.

Q: What is the amino-acid chain?
A: This is the polypeptide sequence — one letter per residue, N-terminus first. Length ranges from a few dozen residues for small domains to over a thousand for large multi-domain proteins.

Q: What do the rendered images show?
A: The six renders are orthographic views along the three Cartesian axes in both directions. Representation (cartoon, sticks, or surface) and color scheme (sequence-rainbow or by-chain) vary across proteins so the training set covers all the common visualization conventions.

Q: What do the diagnostic plots show?
A: Plot images: a contact map (which residues are close in 3D, as an N×N bi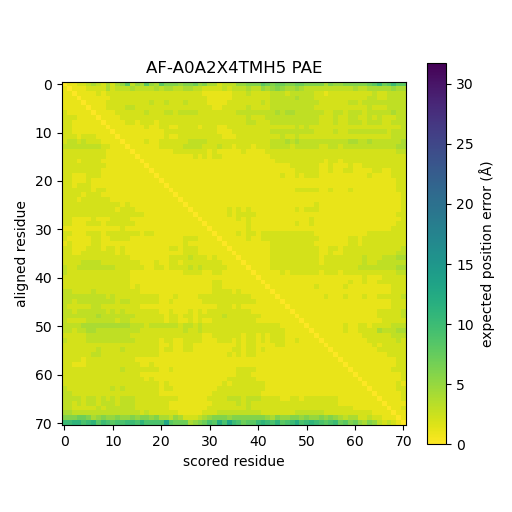nary image), a Ramachandran scatter (backbone torsion angles, revealing secondary-structure composition at a glance), and — for AlphaFold structures — a PAE heatmap (pairwise prediction confidence).

Q: How mobile is each atom in the crystal?
A: B-factor (Debye–Waller factor) reflects atomic displacement in the crystal lattice. It is an experimental observable (units Å²), not a prediction; low values mean the atom is pinned down, high values mean it moves or is heterogeneous across the crystal.

Q: Where is each backbone atom in 3D?
A: The mmCIF table is the protein's shape written out atom by atom. For each backbone N, Cα, C, and carbonyl O, it records an (x, y, z) coordinate triple in Å plus the residue type, chain letter, and residue number.